Protein AF-A0A7H4LX36-F1 (afdb_monomer_lite)

Sequence (59 aa):
MARTFKILSPTAILGYGFPEESFRKAMEASPDLIAVDAGSSDPGPHYLGAGKPFTDRAG

pLDDT: mean 89.61, std 7.61, range [66.88, 98.12]

Foldseek 3Di:
DDDDAFEAAQDAAPPAAAAPVVVVVVVVVVHPYYDYHPDDDDPDCVCVVVVHDPHDNHD

Secondary structure (DSSP, 8-state):
-PPP--EE--SSSTT----HHHHHHHHHT--SEE----------HHHHHHT--SS-S--

Structure (mmCIF, N/CA/C/O backbone):
data_AF-A0A7H4LX36-F1
#
_entry.id   AF-A0A7H4LX36-F1
#
loop_
_atom_site.group_PDB
_atom_site.id
_atom_site.type_symbol
_atom_site.label_atom_id
_atom_site.label_alt_id
_atom_site.label_comp_id
_atom_site.label_asym_id
_atom_site.label_entity_id
_atom_site.label_seq_id
_atom_site.pdbx_PDB_ins_code
_atom_site.Cartn_x
_atom_site.Cartn_y
_atom_site.Cartn_z
_atom_site.occupancy
_atom_site.B_iso_or_equiv
_atom_site.auth_seq_id
_atom_site.auth_comp_id
_atom_site.auth_asym_id
_atom_site.auth_atom_id
_atom_site.pdbx_PDB_model_num
ATOM 1 N N . MET A 1 1 ? -19.503 8.414 24.276 1.00 72.19 1 MET A N 1
ATOM 2 C CA . MET A 1 1 ? -18.188 8.239 23.621 1.00 72.19 1 MET A CA 1
ATOM 3 C C . MET A 1 1 ? -18.434 8.051 22.134 1.00 72.19 1 MET A C 1
ATOM 5 O O . MET A 1 1 ? -19.250 7.205 21.791 1.00 72.19 1 MET A O 1
ATOM 9 N N . ALA A 1 2 ? -17.820 8.863 21.272 1.00 78.56 2 ALA A N 1
ATOM 10 C CA . ALA A 1 2 ? -17.898 8.660 19.824 1.00 78.56 2 ALA A CA 1
ATOM 11 C C . ALA A 1 2 ? -17.033 7.452 19.429 1.00 78.56 2 ALA A C 1
ATOM 13 O O . ALA A 1 2 ? -15.955 7.259 19.989 1.00 78.56 2 ALA A O 1
ATOM 14 N N . ARG A 1 3 ? -17.508 6.625 18.493 1.00 89.69 3 ARG A N 1
ATOM 15 C CA . ARG A 1 3 ? -16.736 5.491 17.970 1.00 89.69 3 ARG A CA 1
ATOM 16 C C . ARG A 1 3 ? -15.586 6.010 17.099 1.00 89.69 3 ARG A C 1
ATOM 18 O O . ARG A 1 3 ? -15.818 6.812 16.200 1.00 89.69 3 ARG A O 1
ATOM 25 N N . THR A 1 4 ? -14.369 5.533 17.345 1.00 94.12 4 THR A N 1
ATOM 26 C CA . THR A 1 4 ? -13.207 5.772 16.475 1.00 94.12 4 THR A CA 1
ATOM 27 C C . THR A 1 4 ? -13.373 5.025 15.150 1.00 94.12 4 THR A C 1
ATOM 29 O O . THR A 1 4 ? -13.811 3.876 15.154 1.00 94.12 4 THR A O 1
ATOM 32 N N . PHE A 1 5 ? -13.003 5.665 14.039 1.00 96.44 5 PHE A N 1
ATOM 33 C CA . PHE A 1 5 ? -12.978 5.070 12.701 1.00 96.44 5 PHE A CA 1
ATOM 34 C C . PHE A 1 5 ? -11.530 5.026 12.201 1.00 96.44 5 PHE A C 1
ATOM 36 O O . PHE A 1 5 ? -10.878 6.067 12.111 1.00 96.44 5 PHE A O 1
ATOM 43 N N . LYS A 1 6 ? -11.002 3.832 11.933 1.00 96.88 6 LYS A N 1
ATOM 44 C CA . LYS A 1 6 ? -9.604 3.605 11.543 1.00 96.88 6 L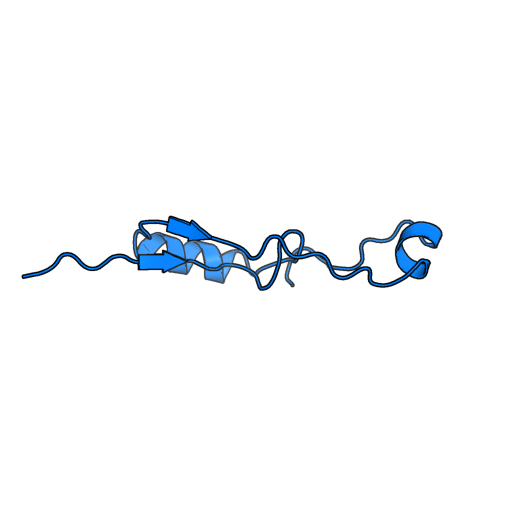YS A CA 1
ATOM 45 C C . LYS A 1 6 ? -9.508 3.399 10.039 1.00 96.88 6 LYS A C 1
ATOM 47 O O . LYS A 1 6 ? -10.172 2.521 9.491 1.00 96.8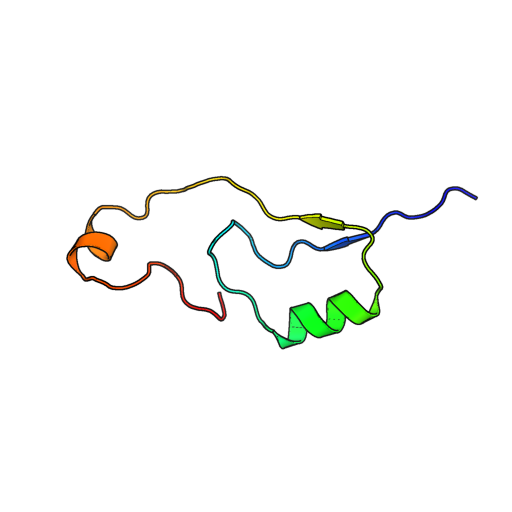8 6 LYS A O 1
ATOM 52 N N . ILE A 1 7 ? -8.636 4.167 9.397 1.00 97.12 7 ILE A N 1
ATOM 53 C CA . ILE A 1 7 ? -8.369 4.071 7.962 1.00 97.12 7 ILE A CA 1
ATOM 54 C C . ILE A 1 7 ? -6.936 3.579 7.772 1.00 97.12 7 ILE A C 1
ATOM 56 O O . ILE A 1 7 ? -6.010 4.131 8.365 1.00 97.12 7 ILE A O 1
ATOM 60 N N . LEU A 1 8 ? -6.763 2.552 6.944 1.00 97.38 8 LEU A N 1
ATOM 61 C CA . LEU A 1 8 ? -5.464 2.066 6.492 1.00 97.38 8 LEU A CA 1
ATOM 62 C C . LEU A 1 8 ? -5.221 2.528 5.051 1.00 97.38 8 LEU A C 1
ATOM 64 O O . LEU A 1 8 ? -5.984 2.172 4.156 1.00 97.38 8 LEU A O 1
ATOM 68 N N . SER A 1 9 ? -4.136 3.275 4.833 1.00 95.69 9 SER A N 1
ATOM 69 C CA . SER A 1 9 ? -3.609 3.596 3.501 1.00 95.69 9 SER A CA 1
ATOM 70 C C . SER A 1 9 ? -2.297 2.841 3.295 1.00 95.69 9 SER A C 1
ATOM 72 O O . SER A 1 9 ? -1.265 3.293 3.790 1.00 95.69 9 SER A O 1
ATOM 74 N N . PRO A 1 10 ? -2.314 1.659 2.651 1.00 94.00 10 PRO A N 1
ATOM 75 C CA . PRO A 1 10 ? -1.144 0.785 2.590 1.00 94.00 10 PRO A CA 1
ATOM 76 C C . PRO A 1 10 ? -0.093 1.252 1.579 1.00 94.00 10 PRO A C 1
ATOM 78 O O . PRO A 1 10 ? 1.069 0.888 1.702 1.00 94.00 10 PRO A O 1
ATOM 81 N N . THR A 1 11 ? -0.495 2.052 0.592 1.00 92.00 11 THR A N 1
ATOM 82 C CA . THR A 1 11 ? 0.381 2.607 -0.441 1.00 92.00 11 THR A CA 1
ATOM 83 C C . THR A 1 11 ? 0.005 4.062 -0.723 1.00 92.00 11 THR A C 1
ATOM 85 O O . THR A 1 11 ? -1.054 4.525 -0.288 1.00 92.00 11 THR A O 1
ATOM 88 N N . ALA A 1 12 ? 0.880 4.786 -1.421 1.00 86.06 12 ALA A N 1
ATOM 89 C CA . ALA A 1 12 ? 0.656 6.180 -1.789 1.00 86.06 12 ALA A CA 1
ATOM 90 C C . ALA A 1 12 ? -0.431 6.322 -2.867 1.00 86.06 12 ALA A C 1
ATOM 92 O O . ALA A 1 12 ? -1.284 7.194 -2.753 1.00 86.06 12 ALA A O 1
ATOM 93 N N . ILE A 1 13 ? -0.412 5.455 -3.884 1.00 88.38 13 ILE A N 1
ATOM 94 C CA . ILE A 1 13 ? -1.313 5.499 -5.042 1.00 88.38 13 ILE A CA 1
ATOM 95 C C . ILE A 1 13 ? -1.582 4.082 -5.559 1.00 88.38 13 ILE A C 1
ATOM 97 O O . ILE A 1 13 ? -0.768 3.172 -5.386 1.00 88.38 13 ILE A O 1
ATOM 101 N N . LEU A 1 14 ? -2.737 3.869 -6.180 1.00 87.44 14 LEU A N 1
ATOM 102 C CA . LEU A 1 14 ? -3.143 2.571 -6.700 1.00 87.44 14 LEU A CA 1
ATOM 103 C C . LEU A 1 14 ? -2.111 2.033 -7.706 1.00 87.44 14 LEU A C 1
ATOM 105 O O . LEU A 1 14 ? -1.717 2.713 -8.649 1.00 87.44 14 LEU A O 1
ATOM 109 N N . GLY A 1 15 ? -1.699 0.779 -7.514 1.00 85.00 15 GLY A N 1
ATOM 110 C CA . GLY A 1 15 ? -0.715 0.105 -8.366 1.00 85.00 15 GLY A CA 1
ATOM 111 C C . GLY A 1 15 ? 0.727 0.190 -7.859 1.00 85.00 15 GLY A C 1
ATOM 112 O O . GLY A 1 15 ? 1.580 -0.539 -8.364 1.00 85.00 15 GLY A O 1
ATOM 113 N N . TYR A 1 16 ? 1.009 1.006 -6.840 1.00 88.12 16 TYR A N 1
ATOM 114 C CA . TYR A 1 16 ? 2.312 0.993 -6.178 1.00 88.12 16 TYR A CA 1
ATOM 115 C C . TYR A 1 16 ? 2.406 -0.170 -5.192 1.00 88.12 16 TYR A C 1
ATOM 117 O O . TYR A 1 16 ? 1.407 -0.623 -4.622 1.00 88.12 16 TYR A O 1
ATOM 125 N N . GLY A 1 17 ? 3.632 -0.647 -5.000 1.00 90.62 17 GLY A N 1
ATOM 126 C CA . GLY A 1 17 ? 3.941 -1.651 -4.001 1.00 90.62 17 GLY A CA 1
ATOM 127 C C . GLY A 1 17 ? 3.731 -1.157 -2.572 1.00 90.62 17 GLY A C 1
ATOM 128 O O . GLY A 1 17 ? 3.479 0.027 -2.316 1.00 90.62 17 GLY A O 1
ATOM 129 N N . PHE A 1 18 ? 3.806 -2.101 -1.641 1.00 93.69 18 PHE A N 1
ATOM 130 C CA . PHE A 1 18 ? 3.842 -1.846 -0.208 1.00 93.69 18 PHE A CA 1
ATOM 131 C C . PHE A 1 18 ? 4.474 -3.038 0.528 1.00 93.69 18 PHE A C 1
ATOM 133 O O . PHE A 1 18 ? 4.351 -4.180 0.072 1.00 93.69 18 PHE A O 1
ATOM 140 N N . PRO A 1 19 ? 5.092 -2.836 1.704 1.00 93.69 19 PRO A N 1
ATOM 141 C CA . PRO A 1 19 ? 5.625 -3.945 2.487 1.00 93.69 19 PRO A CA 1
ATOM 142 C C . PRO A 1 19 ? 4.503 -4.813 3.080 1.00 93.69 19 PRO A C 1
ATOM 144 O O . PRO A 1 19 ? 3.674 -4.339 3.863 1.00 93.69 19 PRO A O 1
ATOM 147 N N . GLU A 1 20 ? 4.498 -6.113 2.768 1.00 94.31 20 GLU A N 1
ATOM 148 C CA . GLU A 1 20 ? 3.485 -7.063 3.264 1.00 94.31 20 GLU A CA 1
ATOM 149 C C . GLU A 1 20 ? 3.473 -7.159 4.800 1.00 94.31 20 GLU A C 1
ATOM 151 O O . GLU A 1 20 ? 2.411 -7.280 5.413 1.00 94.31 20 GLU A O 1
ATOM 156 N N . GLU A 1 21 ? 4.639 -7.049 5.440 1.00 96.00 21 GLU A N 1
ATOM 157 C CA . GLU A 1 21 ? 4.760 -7.040 6.901 1.00 96.00 21 GLU A CA 1
ATOM 158 C C . GLU A 1 21 ? 4.042 -5.832 7.524 1.00 96.00 21 GLU A C 1
ATOM 160 O O . GLU A 1 21 ? 3.286 -5.982 8.486 1.00 96.00 21 GLU A O 1
ATOM 165 N N . SER A 1 22 ? 4.211 -4.639 6.942 1.00 94.81 22 SER A N 1
ATOM 166 C CA . SER A 1 22 ? 3.521 -3.427 7.397 1.00 94.81 22 SER A CA 1
ATOM 167 C C . SER A 1 22 ? 2.009 -3.552 7.236 1.00 94.81 22 SER A C 1
ATOM 169 O O . SER A 1 22 ? 1.263 -3.183 8.143 1.00 94.81 22 SER A O 1
ATOM 171 N N . PHE A 1 23 ? 1.557 -4.124 6.116 1.00 96.06 23 PHE A N 1
ATOM 172 C CA . PHE A 1 23 ? 0.141 -4.393 5.887 1.00 96.06 23 PHE A CA 1
ATOM 173 C C . PHE A 1 23 ? -0.429 -5.354 6.937 1.00 96.06 23 PHE A C 1
ATOM 175 O O . PHE A 1 23 ? -1.433 -5.039 7.572 1.00 96.06 23 PHE A O 1
ATOM 182 N N . ARG A 1 24 ? 0.236 -6.491 7.185 1.00 97.56 24 ARG A N 1
ATOM 183 C CA . ARG A 1 24 ? -0.182 -7.466 8.207 1.00 97.56 24 ARG A CA 1
ATOM 184 C C . ARG A 1 24 ? -0.293 -6.840 9.593 1.00 97.56 24 ARG A C 1
ATOM 186 O O . ARG A 1 24 ? -1.322 -7.001 10.243 1.00 97.56 24 ARG A O 1
ATOM 193 N N . LYS A 1 25 ? 0.715 -6.070 10.002 1.00 97.69 25 LYS A N 1
ATOM 194 C CA . LYS A 1 25 ? 0.714 -5.356 11.283 1.00 97.69 25 LYS A CA 1
ATOM 195 C C . LYS A 1 25 ? -0.441 -4.358 11.387 1.00 97.69 25 LYS A C 1
ATOM 197 O O . LYS A 1 25 ? -1.067 -4.235 12.434 1.00 97.69 25 LYS A O 1
ATOM 202 N N . ALA A 1 26 ? -0.759 -3.649 10.305 1.00 97.06 26 ALA A N 1
ATOM 203 C CA . ALA A 1 26 ? -1.891 -2.729 10.293 1.00 97.06 26 ALA A CA 1
ATOM 204 C C . ALA A 1 26 ? -3.246 -3.455 10.382 1.00 97.06 26 ALA A C 1
ATOM 206 O O . ALA A 1 26 ? -4.174 -2.945 11.008 1.00 97.06 26 ALA A O 1
ATOM 207 N N . MET A 1 27 ? -3.356 -4.659 9.813 1.00 98.12 27 MET A N 1
ATOM 208 C CA . MET A 1 27 ? -4.566 -5.481 9.909 1.00 98.12 27 MET A CA 1
ATOM 209 C C . MET A 1 27 ? -4.860 -5.951 11.340 1.00 98.12 27 MET A C 1
ATOM 211 O O . MET A 1 27 ? -6.032 -6.061 11.699 1.00 98.12 27 MET A O 1
ATOM 215 N N . GLU A 1 28 ? -3.842 -6.144 12.187 1.00 98.12 28 GLU A N 1
ATOM 216 C CA . GLU A 1 28 ? -4.023 -6.449 13.620 1.00 98.12 28 GLU A CA 1
ATOM 217 C C . GLU A 1 28 ? -4.816 -5.351 14.346 1.00 98.12 28 GLU A C 1
ATOM 219 O O . GLU A 1 28 ? -5.578 -5.626 15.273 1.00 98.12 28 GLU A O 1
ATOM 224 N N . ALA A 1 29 ? -4.719 -4.104 13.874 1.00 96.25 29 ALA A N 1
ATOM 225 C CA . ALA A 1 29 ? -5.488 -2.990 14.409 1.00 96.25 29 ALA A CA 1
ATOM 226 C C . ALA A 1 29 ? -6.961 -2.996 13.967 1.00 96.25 29 ALA A C 1
ATOM 228 O O . ALA A 1 29 ? -7.693 -2.106 14.392 1.00 96.25 29 ALA A O 1
ATOM 229 N N . SER A 1 30 ? -7.422 -3.960 13.158 1.00 96.75 30 SER A N 1
ATOM 230 C CA . SER A 1 30 ? -8.801 -4.067 12.649 1.00 96.75 30 SER A CA 1
ATOM 231 C C . SER A 1 30 ? -9.309 -2.747 12.041 1.00 96.75 30 SER A C 1
ATOM 233 O O . SER A 1 30 ? -10.170 -2.094 12.647 1.00 96.75 30 SER A O 1
ATOM 235 N N . PRO A 1 31 ? -8.732 -2.290 10.910 1.00 97.69 31 PRO A N 1
ATOM 236 C CA . PRO A 1 31 ? -9.164 -1.064 10.247 1.00 97.69 31 PRO A CA 1
ATOM 237 C C . PRO A 1 31 ? -10.613 -1.184 9.760 1.00 97.69 31 PRO A C 1
ATOM 239 O O . PRO A 1 31 ? -11.051 -2.252 9.339 1.00 97.69 31 PRO A O 1
ATOM 242 N N . ASP A 1 32 ? -11.349 -0.076 9.797 1.00 98.12 32 ASP A N 1
ATOM 243 C CA . ASP A 1 32 ? -12.734 -0.009 9.320 1.00 98.12 32 ASP A CA 1
ATOM 244 C C . ASP A 1 32 ? -12.803 0.224 7.801 1.00 98.12 32 ASP A C 1
ATOM 246 O O . ASP A 1 32 ? -13.804 -0.089 7.159 1.00 98.12 32 ASP A O 1
ATOM 250 N N . LEU A 1 33 ? -11.734 0.784 7.229 1.00 97.44 33 LEU A N 1
ATOM 251 C CA . LEU A 1 33 ? -11.593 1.059 5.806 1.00 97.44 33 LEU A CA 1
ATOM 252 C C . LEU A 1 33 ? -10.135 0.892 5.380 1.00 97.44 33 LEU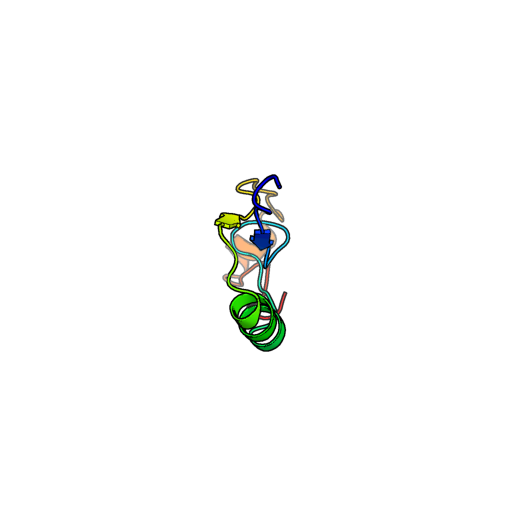 A C 1
ATOM 254 O O . LEU A 1 33 ? -9.225 1.393 6.041 1.00 97.44 33 LEU A O 1
ATOM 258 N N . ILE A 1 34 ? -9.931 0.251 4.234 1.00 96.81 34 ILE A N 1
ATOM 259 C CA . ILE A 1 34 ? -8.676 0.316 3.486 1.00 96.81 34 ILE A CA 1
ATOM 260 C C . ILE A 1 34 ? -8.934 1.224 2.288 1.00 96.81 34 ILE A C 1
ATOM 262 O O . ILE A 1 34 ? -9.848 0.962 1.507 1.00 96.81 34 ILE A O 1
ATOM 266 N N . ALA A 1 35 ? -8.166 2.301 2.168 1.00 95.31 35 ALA A N 1
ATOM 267 C CA . ALA A 1 35 ? -8.317 3.290 1.109 1.00 95.31 35 ALA A CA 1
ATOM 268 C C . ALA A 1 35 ? -6.968 3.549 0.440 1.00 95.31 35 ALA A C 1
ATOM 270 O O . ALA A 1 35 ? -5.930 3.496 1.090 1.00 95.31 35 ALA A O 1
ATOM 271 N N . VAL A 1 36 ? -6.990 3.824 -0.859 1.00 93.44 36 VAL A N 1
ATOM 272 C CA . VAL A 1 36 ? -5.810 4.199 -1.644 1.00 93.44 36 VAL A CA 1
ATOM 273 C C . VAL A 1 36 ? -6.188 5.342 -2.571 1.00 93.44 36 VAL A C 1
ATOM 275 O O . VAL A 1 36 ? -7.342 5.427 -3.001 1.00 93.44 36 VAL A O 1
ATOM 278 N N . ASP A 1 37 ? -5.230 6.213 -2.876 1.00 90.62 37 ASP A N 1
ATOM 279 C CA . ASP A 1 37 ? -5.429 7.222 -3.909 1.00 90.62 37 ASP A CA 1
ATOM 280 C C . ASP A 1 37 ? -5.566 6.535 -5.277 1.00 90.62 37 ASP A C 1
ATOM 282 O O . ASP A 1 37 ? -4.748 5.693 -5.644 1.00 90.62 37 ASP A O 1
ATOM 286 N N . ALA A 1 38 ? -6.619 6.872 -6.020 1.00 86.50 38 ALA A N 1
ATOM 287 C CA . ALA A 1 38 ? -6.869 6.379 -7.374 1.00 86.50 38 ALA A CA 1
ATOM 288 C C . ALA A 1 38 ? -6.332 7.334 -8.454 1.00 86.50 38 ALA A C 1
ATOM 290 O O . ALA A 1 38 ? -6.646 7.171 -9.635 1.00 86.50 38 ALA A O 1
ATOM 291 N N . GLY A 1 39 ? -5.550 8.343 -8.059 1.00 82.06 39 GLY A N 1
ATOM 292 C CA . GLY A 1 39 ? -4.788 9.168 -8.979 1.00 82.06 39 GLY A CA 1
ATOM 293 C C . GLY A 1 39 ? -3.919 8.321 -9.909 1.00 82.06 39 GLY A C 1
ATOM 294 O O . GLY A 1 39 ? -3.554 7.184 -9.614 1.00 82.06 39 GLY A O 1
ATOM 295 N N . SER A 1 40 ? -3.566 8.885 -11.056 1.00 70.94 40 SER A N 1
ATOM 296 C CA . SER A 1 40 ? -2.595 8.285 -11.960 1.00 70.94 40 SER A CA 1
ATOM 297 C C . SER A 1 40 ? -1.602 9.359 -12.366 1.00 70.94 40 SER A C 1
ATOM 299 O O . SER A 1 40 ? -1.994 10.423 -12.845 1.00 70.94 40 SER A O 1
ATOM 301 N N . SER A 1 41 ? -0.322 9.071 -12.157 1.00 72.81 41 SER A N 1
ATOM 302 C CA . SER A 1 41 ? 0.783 9.822 -12.742 1.00 72.81 41 SER A CA 1
ATOM 303 C C . SER A 1 41 ? 1.403 8.932 -13.809 1.00 72.81 41 SER A C 1
ATOM 305 O O . SER A 1 41 ? 1.877 7.845 -13.485 1.00 72.81 41 SER A O 1
ATOM 307 N N . ASP A 1 42 ? 1.377 9.365 -15.071 1.00 76.94 42 ASP A N 1
ATOM 308 C CA . ASP A 1 42 ? 2.073 8.659 -16.147 1.00 76.94 42 ASP A CA 1
ATOM 309 C C . ASP A 1 42 ? 3.592 8.833 -15.947 1.00 76.94 42 ASP A C 1
ATOM 311 O O . ASP A 1 42 ? 4.083 9.966 -16.006 1.00 76.94 42 ASP A O 1
ATOM 315 N N . PRO A 1 43 ? 4.360 7.753 -15.705 1.00 80.62 43 PRO A N 1
ATOM 316 C CA . PRO A 1 43 ? 5.816 7.827 -15.588 1.00 80.62 43 PRO A CA 1
ATOM 317 C C . PRO A 1 43 ? 6.508 8.068 -16.943 1.00 80.62 43 PRO A C 1
ATOM 319 O O . PRO A 1 43 ? 7.738 8.108 -17.021 1.00 80.62 43 PRO A O 1
ATOM 322 N N . GLY A 1 44 ? 5.731 8.220 -18.016 1.00 84.62 44 GLY A N 1
ATOM 323 C CA . GLY A 1 44 ? 6.179 8.453 -19.375 1.00 84.62 44 GLY A CA 1
ATOM 324 C C . GLY A 1 44 ? 6.319 7.157 -20.181 1.00 84.62 44 GLY A C 1
ATOM 325 O O . GLY A 1 44 ? 6.235 6.042 -19.656 1.00 84.62 44 GLY A O 1
ATOM 326 N N . PRO A 1 45 ? 6.610 7.272 -21.490 1.00 89.50 45 PRO A N 1
ATOM 327 C CA . PRO A 1 45 ? 6.542 6.150 -22.432 1.00 89.50 45 PRO A CA 1
ATOM 328 C C . PRO A 1 45 ? 7.609 5.068 -22.208 1.00 89.50 45 PRO A C 1
ATOM 330 O O . PRO A 1 45 ? 7.513 3.984 -22.784 1.00 89.50 45 PRO A O 1
ATOM 333 N N . HIS A 1 46 ? 8.6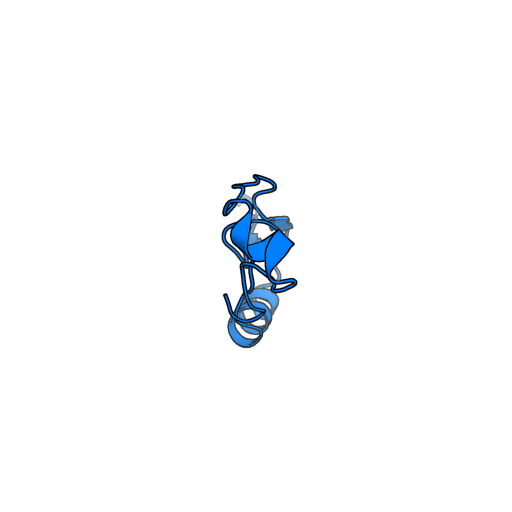33 5.341 -21.392 1.00 90.81 46 HIS A N 1
ATOM 334 C CA . HIS A 1 46 ? 9.764 4.437 -21.182 1.00 90.81 46 HIS A CA 1
ATOM 335 C C . HIS A 1 46 ? 9.329 3.052 -20.682 1.00 90.81 46 HIS A C 1
ATOM 337 O O . HIS A 1 46 ? 9.718 2.042 -21.266 1.00 90.81 46 HIS A O 1
ATOM 343 N N . TYR A 1 47 ? 8.501 2.995 -19.635 1.00 86.88 47 TYR A N 1
ATOM 344 C CA . TYR A 1 47 ? 8.103 1.741 -18.984 1.00 86.88 47 TYR A CA 1
ATOM 345 C C . TYR A 1 47 ? 7.213 0.871 -19.880 1.00 86.88 47 TYR A C 1
ATOM 347 O O . TYR A 1 47 ? 7.396 -0.347 -19.945 1.00 86.88 47 TYR A O 1
ATOM 355 N N . LEU A 1 4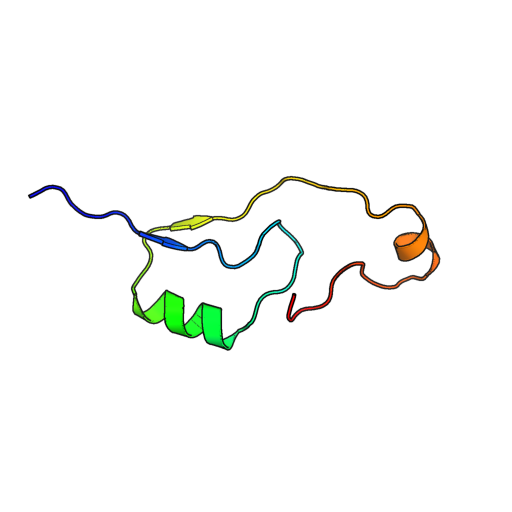8 ? 6.334 1.507 -20.664 1.00 84.38 48 LEU A N 1
ATOM 356 C CA . LEU A 1 48 ? 5.549 0.842 -21.706 1.00 84.38 48 LEU A CA 1
ATOM 357 C C . LEU A 1 48 ? 6.453 0.255 -22.798 1.00 84.38 48 LEU A C 1
ATOM 359 O O . LEU A 1 48 ? 6.293 -0.906 -23.166 1.00 84.38 48 LEU A O 1
ATOM 363 N N . GLY A 1 49 ? 7.436 1.026 -23.278 1.00 90.38 49 GLY A N 1
ATOM 364 C CA . GLY A 1 49 ? 8.374 0.578 -24.311 1.00 90.38 49 GLY A CA 1
ATOM 365 C C . GLY A 1 49 ? 9.344 -0.512 -23.843 1.00 90.38 49 GLY A C 1
ATOM 366 O O . GLY A 1 49 ? 9.755 -1.356 -24.636 1.00 90.38 49 GLY A O 1
ATOM 367 N N . ALA A 1 50 ? 9.696 -0.523 -22.557 1.00 93.69 50 ALA A N 1
ATOM 368 C CA . ALA A 1 50 ? 10.605 -1.503 -21.969 1.00 93.69 50 ALA A CA 1
ATOM 369 C C . ALA A 1 50 ? 9.916 -2.812 -21.542 1.00 93.69 50 ALA A C 1
ATOM 371 O O . ALA A 1 50 ? 10.612 -3.766 -21.193 1.00 93.69 50 ALA A O 1
ATOM 372 N N . GLY A 1 51 ? 8.576 -2.859 -21.512 1.00 88.50 51 GLY A N 1
ATOM 373 C CA . GLY A 1 51 ? 7.822 -3.994 -20.967 1.00 88.50 51 GLY A CA 1
ATOM 374 C C . GLY A 1 51 ? 8.089 -4.233 -19.476 1.00 88.50 51 GLY A C 1
ATOM 375 O O . GLY A 1 51 ? 7.962 -5.359 -18.995 1.00 88.50 51 GLY A O 1
ATOM 376 N N . LYS A 1 52 ? 8.509 -3.191 -18.749 1.00 87.88 52 LYS A N 1
ATOM 377 C CA . LYS A 1 52 ? 8.848 -3.254 -17.325 1.00 87.88 52 LYS A CA 1
ATOM 378 C C . LYS A 1 52 ? 7.880 -2.377 -16.537 1.00 87.88 52 LYS A C 1
ATOM 380 O O . LYS A 1 52 ? 7.692 -1.225 -16.925 1.00 87.88 52 LYS A O 1
ATOM 385 N N . PRO A 1 53 ? 7.290 -2.879 -15.439 1.00 85.75 53 PRO A N 1
ATOM 386 C CA . PRO A 1 53 ? 6.486 -2.054 -14.546 1.00 85.75 53 PRO A CA 1
ATOM 387 C C . PRO A 1 53 ? 7.269 -0.847 -14.017 1.00 85.75 53 PRO A C 1
ATOM 389 O O . PRO A 1 53 ? 8.483 -0.927 -13.824 1.00 85.75 53 PRO A O 1
ATOM 392 N N . PHE A 1 54 ? 6.559 0.257 -13.779 1.0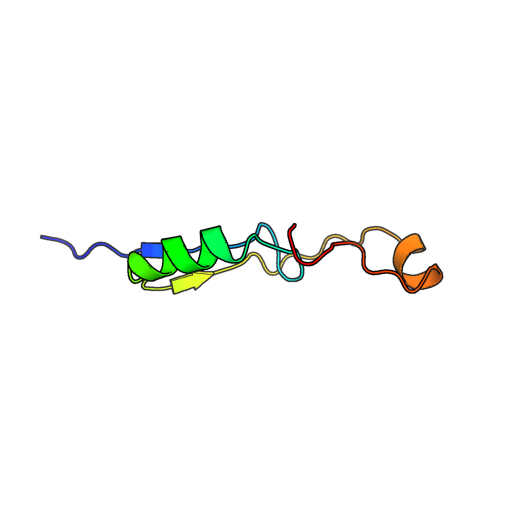0 85.94 54 PHE A N 1
ATOM 393 C CA . PHE A 1 54 ? 7.123 1.462 -13.166 1.00 85.94 54 PHE A CA 1
ATOM 394 C C . PHE A 1 54 ? 7.542 1.239 -11.714 1.00 85.94 54 PHE A C 1
ATOM 396 O O . PHE A 1 54 ? 8.611 1.676 -11.297 1.00 85.94 54 PHE A O 1
ATOM 403 N N . THR A 1 55 ? 6.696 0.530 -10.974 1.00 86.25 55 THR A N 1
ATOM 404 C CA . THR A 1 55 ? 6.874 0.199 -9.566 1.00 86.25 55 THR A CA 1
ATOM 405 C C . THR A 1 55 ? 7.101 -1.292 -9.384 1.00 86.25 55 THR A C 1
ATOM 407 O O . THR A 1 55 ? 6.699 -2.113 -10.215 1.00 86.25 55 THR A O 1
ATOM 410 N N . ASP A 1 56 ? 7.733 -1.656 -8.273 1.00 84.81 56 ASP A N 1
ATOM 411 C CA . ASP A 1 56 ? 7.785 -3.038 -7.818 1.00 84.81 56 ASP A CA 1
ATOM 412 C C . ASP A 1 56 ? 6.689 -3.326 -6.774 1.00 84.81 56 ASP A C 1
ATOM 414 O O . ASP A 1 56 ? 5.802 -2.509 -6.518 1.00 84.81 56 ASP A O 1
ATOM 418 N N . ARG A 1 57 ? 6.699 -4.541 -6.213 1.00 81.88 57 ARG A N 1
ATOM 419 C CA . ARG A 1 57 ? 5.691 -4.973 -5.231 1.00 81.88 57 ARG A CA 1
ATOM 420 C C . ARG A 1 57 ? 5.960 -4.455 -3.820 1.00 81.88 57 ARG A C 1
ATOM 422 O O . ARG A 1 57 ? 5.023 -4.426 -3.030 1.00 81.88 57 ARG A O 1
ATOM 429 N N . ALA A 1 58 ? 7.200 -4.103 -3.497 1.00 79.62 58 ALA A N 1
ATOM 430 C CA . ALA A 1 58 ? 7.605 -3.657 -2.169 1.00 79.62 58 ALA A CA 1
ATOM 431 C C . ALA A 1 58 ? 7.393 -2.147 -1.972 1.00 79.62 58 ALA A C 1
ATOM 433 O O . ALA A 1 58 ? 7.164 -1.730 -0.835 1.00 79.62 58 ALA A O 1
ATOM 434 N N . GLY A 1 59 ? 7.355 -1.382 -3.068 1.00 66.88 59 GLY A N 1
ATOM 435 C CA . GLY A 1 59 ? 7.144 0.066 -3.072 1.00 66.88 59 GLY A CA 1
ATOM 436 C C . GLY A 1 59 ? 8.421 0.818 -3.395 1.00 66.88 59 GLY A C 1
ATOM 437 O O . GLY A 1 59 ? 9.432 0.575 -2.702 1.00 66.88 59 GLY A O 1
#

Organism: NCBI:txid1134687

Radius of gyration: 15.16 Å; chains: 1; bounding box: 29×17×48 Å